Protein AF-A0A016TP55-F1 (afdb_monomer_lite)

pLDDT: mean 73.9, std 14.01, range [49.09, 93.88]

Secondary structure (DSSP, 8-state):
-TTSS-GGGS-TTS-TT-----TTSS-HHHHHHHHHHT-S-TTTS--HHHHHTSHHHHTSSEEEEE-TT--EEEEEP-

Foldseek 3Di:
DQVPDDPVVPDPPDPLQDDDDDPPPDDPQVVVLVNLCSDPDPVRRDDPVCVCPGPVVLPDQWDWDQDPVGDTDTDGRD

Sequence (78 aa):
MLVGKWPKDNLPSVPRATISFPDSTPSPACRRLIASLLEPDEDIRAGYHDCVHSEWMALQPDWIFADQNFVYQRIHSP

Organism: NCBI:txid53326

Structure (mmCIF, N/CA/C/O backbone):
data_AF-A0A016TP55-F1
#
_entry.id   AF-A0A016TP55-F1
#
loop_
_atom_site.group_PDB
_atom_site.id
_atom_site.type_symbol
_atom_site.label_atom_id
_atom_site.label_alt_id
_atom_site.label_comp_id
_atom_site.label_asym_id
_atom_site.label_entity_id
_atom_site.label_seq_id
_atom_site.pdbx_PDB_ins_code
_atom_site.Cartn_x
_atom_site.Cartn_y
_atom_site.Cartn_z
_atom_site.occupancy
_atom_site.B_iso_or_equiv
_atom_site.auth_seq_id
_atom_site.auth_comp_id
_atom_site.auth_asym_id
_atom_site.auth_atom_id
_atom_site.pdbx_PDB_model_num
ATOM 1 N N . MET A 1 1 ? -10.851 6.630 -8.414 1.00 56.03 1 MET A N 1
ATOM 2 C CA . MET A 1 1 ? -9.426 6.873 -8.752 1.00 56.03 1 MET A CA 1
ATOM 3 C C . MET A 1 1 ? -8.925 8.062 -7.949 1.00 56.03 1 MET A C 1
ATOM 5 O O . MET A 1 1 ? -9.562 9.101 -8.019 1.00 56.03 1 MET A O 1
ATOM 9 N N . LEU A 1 2 ? -7.806 7.921 -7.228 1.00 58.59 2 LEU A N 1
ATOM 10 C CA . LEU A 1 2 ? -7.260 8.940 -6.308 1.00 58.59 2 LEU A CA 1
ATOM 11 C C . LEU A 1 2 ? -6.925 10.289 -6.969 1.00 58.59 2 LEU A C 1
ATOM 13 O O . LEU A 1 2 ? -7.045 11.324 -6.331 1.00 58.59 2 LEU A O 1
ATOM 17 N N . VAL A 1 3 ? -6.529 10.276 -8.243 1.00 63.22 3 VAL A N 1
ATOM 18 C CA . VAL A 1 3 ? -6.168 11.483 -9.015 1.00 63.22 3 VAL A CA 1
ATOM 19 C C . VAL A 1 3 ? -7.077 11.714 -10.229 1.00 63.22 3 VAL A C 1
ATOM 21 O O . VAL A 1 3 ? -6.840 12.622 -11.017 1.00 63.22 3 VAL A O 1
ATOM 24 N N . GLY A 1 4 ? -8.100 10.872 -10.419 1.00 62.44 4 GLY A N 1
ATOM 25 C CA . GLY A 1 4 ? -9.056 10.975 -11.532 1.00 62.44 4 GLY A CA 1
ATOM 26 C C . GLY A 1 4 ? -8.484 10.813 -12.952 1.00 62.44 4 GLY A C 1
ATOM 27 O O . GLY A 1 4 ? -9.251 10.880 -13.906 1.00 62.44 4 GLY A O 1
ATOM 28 N N . LYS A 1 5 ? -7.172 10.595 -13.109 1.00 63.09 5 LYS A N 1
ATOM 29 C CA . LYS A 1 5 ? -6.478 10.418 -14.394 1.00 63.09 5 LYS A CA 1
ATOM 30 C C . LYS A 1 5 ? -5.622 9.161 -14.375 1.00 63.09 5 LYS A C 1
ATOM 32 O O . LYS A 1 5 ? -5.075 8.800 -13.330 1.00 63.09 5 LYS A O 1
ATOM 37 N N . TRP A 1 6 ? -5.495 8.500 -15.521 1.00 59.34 6 TRP A N 1
ATOM 38 C CA . TRP A 1 6 ? -4.648 7.323 -15.627 1.00 59.34 6 TRP A CA 1
ATOM 39 C C . TRP A 1 6 ? -3.184 7.740 -15.797 1.00 59.34 6 TRP A C 1
ATOM 41 O O . TRP A 1 6 ? -2.905 8.623 -16.607 1.00 59.34 6 TRP A O 1
ATOM 51 N N . PRO A 1 7 ? -2.220 7.118 -15.086 1.00 58.66 7 PRO A N 1
ATOM 52 C CA . PRO A 1 7 ? -0.804 7.464 -15.240 1.00 58.66 7 PRO A CA 1
ATOM 53 C C . PRO A 1 7 ? -0.298 7.327 -16.685 1.00 58.66 7 PRO A C 1
ATOM 55 O O . PRO A 1 7 ? 0.656 7.993 -17.070 1.00 58.66 7 PRO A O 1
ATOM 58 N N . LYS A 1 8 ? -0.955 6.472 -17.484 1.00 55.12 8 LYS A N 1
ATOM 59 C CA . LYS A 1 8 ? -0.598 6.139 -18.870 1.00 55.12 8 LYS A CA 1
ATOM 60 C C . LYS A 1 8 ? -0.959 7.212 -19.902 1.00 55.12 8 LYS A C 1
ATOM 62 O O . LYS A 1 8 ? -0.489 7.110 -21.029 1.00 55.12 8 LYS A O 1
ATOM 67 N N . ASP A 1 9 ? -1.738 8.229 -19.532 1.00 52.69 9 ASP A N 1
ATOM 68 C CA . ASP A 1 9 ? -2.027 9.350 -20.440 1.00 52.69 9 ASP A CA 1
ATOM 69 C C . ASP A 1 9 ? -0.832 10.317 -20.560 1.00 52.69 9 ASP A C 1
ATOM 71 O O . ASP A 1 9 ? -0.811 11.191 -21.425 1.00 52.69 9 ASP A O 1
ATOM 75 N N . ASN A 1 10 ? 0.207 10.123 -19.738 1.00 50.59 10 ASN A N 1
ATOM 76 C CA . ASN A 1 10 ? 1.501 10.771 -19.894 1.00 50.59 10 ASN A CA 1
ATOM 77 C C . ASN A 1 10 ? 2.440 9.854 -20.695 1.00 50.59 10 ASN A C 1
ATOM 79 O O . ASN A 1 10 ? 3.028 8.937 -20.137 1.00 50.59 10 ASN A O 1
ATOM 83 N N . LEU A 1 11 ? 2.505 10.119 -22.005 1.00 51.28 11 LEU A N 1
ATOM 84 C CA . LEU A 1 11 ? 3.542 9.824 -23.015 1.00 51.28 11 LEU A CA 1
ATOM 85 C C . LEU A 1 11 ? 4.516 8.630 -22.804 1.00 51.28 11 LEU A C 1
ATOM 87 O O . LEU A 1 11 ? 5.149 8.496 -21.759 1.00 51.28 11 LEU A O 1
ATOM 91 N N . PRO A 1 12 ? 4.813 7.851 -23.868 1.00 52.31 12 PRO A N 1
ATOM 92 C CA . PRO A 1 12 ? 5.641 6.636 -23.822 1.00 52.31 12 PRO A CA 1
ATOM 93 C C . PRO A 1 12 ? 7.142 6.856 -23.527 1.00 52.31 12 PRO A C 1
ATOM 95 O O . PRO A 1 12 ? 7.927 5.923 -23.666 1.00 52.31 12 PRO A O 1
ATOM 98 N N . SER A 1 13 ? 7.566 8.061 -23.135 1.00 49.09 13 SER A N 1
ATOM 99 C CA . SER A 1 13 ? 8.977 8.426 -22.951 1.00 49.09 13 SER A CA 1
ATOM 100 C C . SER A 1 13 ? 9.395 8.684 -21.502 1.00 49.09 13 SER A C 1
ATOM 102 O O . SER A 1 13 ? 10.552 9.030 -21.271 1.00 49.09 13 SER A O 1
ATOM 104 N N . VAL A 1 14 ? 8.495 8.562 -20.521 1.00 51.16 14 VAL A N 1
ATOM 105 C CA . VAL A 1 14 ? 8.867 8.738 -19.109 1.00 51.16 14 VAL A CA 1
ATOM 106 C C . VAL A 1 14 ? 9.265 7.373 -18.544 1.00 51.16 14 VAL A C 1
ATOM 108 O O . VAL A 1 14 ? 8.453 6.445 -18.602 1.00 51.16 14 VAL A O 1
A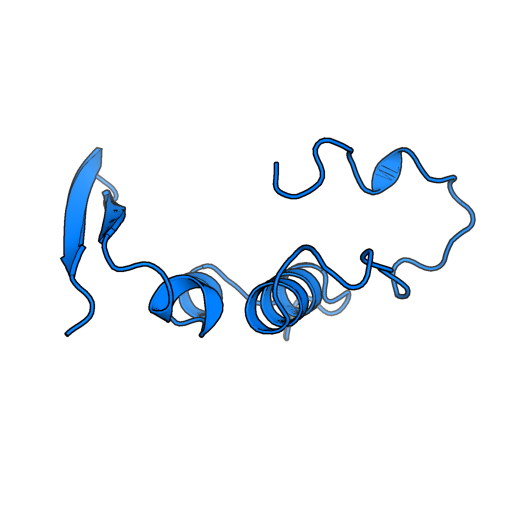TOM 111 N N . PRO A 1 15 ? 10.488 7.203 -18.000 1.00 49.09 15 PRO A N 1
ATOM 112 C CA . PRO A 1 15 ? 10.836 5.991 -17.279 1.00 49.09 15 PRO A CA 1
ATOM 113 C C . PRO A 1 15 ? 9.763 5.750 -16.220 1.00 49.09 15 PRO A C 1
ATOM 115 O O . PRO A 1 15 ? 9.432 6.651 -15.450 1.00 49.09 15 PRO A O 1
ATOM 118 N N . ARG A 1 16 ? 9.231 4.528 -16.170 1.00 53.38 16 ARG A N 1
ATOM 119 C CA . ARG A 1 16 ? 8.167 4.077 -15.250 1.00 53.38 16 ARG A CA 1
ATOM 120 C C . ARG A 1 16 ? 8.456 4.352 -13.756 1.00 53.38 16 ARG A C 1
ATOM 122 O O . ARG A 1 16 ? 7.590 4.128 -12.922 1.00 53.38 16 ARG A O 1
ATOM 129 N N . ALA A 1 17 ? 9.658 4.840 -13.449 1.00 52.97 17 ALA A N 1
ATOM 130 C CA . ALA A 1 17 ? 10.246 5.079 -12.143 1.00 52.97 17 ALA A CA 1
ATOM 131 C C . ALA A 1 17 ? 9.958 6.461 -11.520 1.00 52.97 17 ALA A C 1
ATOM 133 O O . ALA A 1 17 ? 10.384 6.694 -10.393 1.00 52.97 17 ALA A O 1
ATOM 134 N N . THR A 1 18 ? 9.281 7.401 -12.192 1.00 57.12 18 THR A N 1
ATOM 135 C CA . THR A 1 18 ? 9.069 8.749 -11.613 1.00 57.12 18 THR A CA 1
ATOM 136 C C . THR A 1 18 ? 7.597 9.130 -11.561 1.00 57.12 18 THR A C 1
ATOM 138 O O . THR A 1 18 ? 7.106 9.984 -12.295 1.00 57.12 18 THR A O 1
ATOM 141 N N . ILE A 1 19 ? 6.866 8.474 -10.664 1.00 64.00 19 ILE A N 1
ATOM 142 C CA . ILE A 1 19 ? 5.501 8.875 -10.331 1.00 64.00 19 ILE A CA 1
ATOM 143 C C . ILE A 1 19 ? 5.592 10.131 -9.465 1.00 64.00 19 ILE A C 1
ATOM 145 O O . ILE A 1 19 ? 6.000 10.074 -8.307 1.00 64.00 19 ILE A O 1
ATOM 149 N N . SER A 1 20 ? 5.228 11.274 -10.040 1.00 64.75 20 SER A N 1
ATOM 150 C CA . SER A 1 20 ? 5.085 12.527 -9.302 1.00 64.75 20 SER A CA 1
ATOM 151 C C . SER A 1 20 ? 3.628 12.712 -8.895 1.00 64.75 20 SER A C 1
ATOM 153 O O . SER A 1 20 ? 2.718 12.556 -9.712 1.00 64.75 20 SER A O 1
ATOM 155 N N . PHE A 1 21 ? 3.407 13.036 -7.626 1.00 68.94 21 PHE A N 1
ATOM 156 C CA . PHE A 1 21 ? 2.088 13.3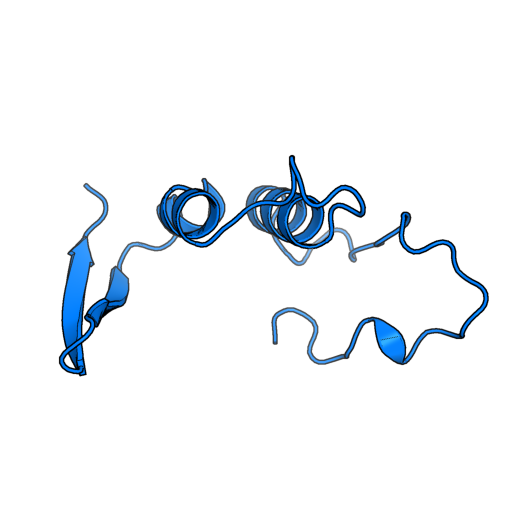30 -7.082 1.00 68.94 21 PHE A CA 1
ATOM 157 C C . PHE A 1 21 ? 2.063 14.776 -6.575 1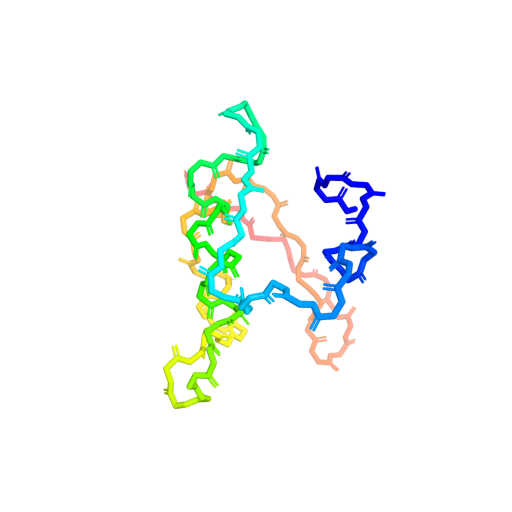.00 68.94 21 PHE A C 1
ATOM 159 O O . PHE A 1 21 ? 3.028 15.188 -5.926 1.00 68.94 21 PHE A O 1
ATOM 166 N N . PRO A 1 22 ? 0.975 15.535 -6.799 1.00 71.75 22 PRO A N 1
ATOM 167 C CA . PRO A 1 22 ? 0.849 16.892 -6.267 1.00 71.75 22 PRO A CA 1
ATOM 168 C C . PRO A 1 22 ? 0.920 16.864 -4.739 1.00 71.75 22 PRO A C 1
ATOM 170 O O . PRO A 1 22 ? 0.332 15.977 -4.132 1.00 71.75 22 PRO A O 1
ATOM 173 N N . ASP A 1 23 ? 1.627 17.800 -4.102 1.00 67.94 23 ASP A N 1
ATOM 174 C CA . ASP A 1 23 ? 2.033 17.729 -2.682 1.00 67.94 23 ASP A CA 1
ATOM 175 C C . ASP A 1 23 ? 0.899 17.433 -1.683 1.00 67.94 23 ASP A C 1
ATOM 177 O O . ASP A 1 23 ? 1.131 16.806 -0.653 1.00 67.94 23 ASP A O 1
ATOM 181 N N . SER A 1 24 ? -0.344 17.789 -2.009 1.00 67.44 24 SER A N 1
ATOM 182 C CA . SER A 1 24 ? -1.510 17.569 -1.150 1.00 67.44 24 SER A CA 1
ATOM 183 C C . SER A 1 24 ? -2.214 16.217 -1.328 1.00 67.44 24 SER A C 1
ATOM 185 O O . SER A 1 24 ? -2.948 15.806 -0.430 1.00 67.44 24 SER A O 1
ATOM 187 N N . THR A 1 25 ? -2.070 15.507 -2.456 1.00 72.81 25 THR A N 1
ATOM 188 C CA . THR A 1 25 ? -2.835 14.268 -2.717 1.00 72.81 25 THR A CA 1
ATOM 189 C C . THR A 1 25 ? -2.122 13.336 -3.709 1.00 72.81 25 THR A C 1
ATOM 191 O O . THR A 1 25 ? -1.756 13.767 -4.799 1.00 72.81 25 THR A O 1
ATOM 194 N N . PRO A 1 26 ? -1.967 12.037 -3.393 1.00 77.38 26 PRO A N 1
ATOM 195 C CA . PRO A 1 26 ? -2.485 11.349 -2.215 1.00 77.38 26 PRO A CA 1
ATOM 196 C C . PRO A 1 26 ? -1.529 11.457 -1.011 1.00 77.38 26 PRO A C 1
ATOM 198 O O . PRO A 1 26 ? -0.412 11.973 -1.135 1.00 77.38 26 PRO A O 1
ATOM 201 N N . SER A 1 27 ? -1.986 11.004 0.162 1.00 86.25 27 SER A N 1
ATOM 202 C CA . SER A 1 27 ? -1.210 11.051 1.411 1.00 86.25 27 SER A CA 1
ATOM 203 C C . SER A 1 27 ? 0.124 10.295 1.289 1.00 86.25 27 SER A C 1
ATOM 205 O O . SER A 1 27 ? 0.230 9.381 0.466 1.00 86.25 27 SER A O 1
ATOM 207 N N . PRO A 1 28 ? 1.149 10.610 2.105 1.00 87.44 28 PRO A N 1
ATOM 208 C CA . PRO A 1 28 ? 2.443 9.924 2.043 1.00 87.44 28 PRO A CA 1
ATOM 209 C C . PRO A 1 28 ? 2.344 8.393 2.142 1.00 87.44 28 PRO A C 1
ATOM 211 O O . PRO A 1 28 ? 2.989 7.690 1.365 1.00 87.44 28 PRO A O 1
ATOM 214 N N . ALA A 1 29 ? 1.485 7.877 3.029 1.00 88.38 29 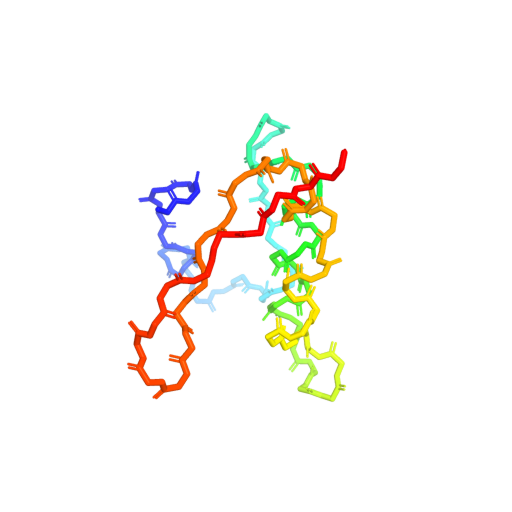ALA A N 1
ATOM 215 C CA . ALA A 1 29 ? 1.217 6.443 3.159 1.00 88.38 29 ALA A CA 1
ATOM 216 C C . ALA A 1 29 ? 0.649 5.838 1.863 1.00 88.38 29 ALA A C 1
ATOM 218 O O . ALA A 1 29 ? 1.061 4.763 1.434 1.00 88.38 29 ALA A O 1
ATOM 219 N N . CYS A 1 30 ? -0.242 6.568 1.186 1.00 87.81 30 CYS A N 1
ATOM 220 C CA . CYS A 1 30 ? -0.804 6.155 -0.096 1.00 87.81 30 CYS A CA 1
ATOM 221 C C . CYS A 1 30 ? 0.255 6.116 -1.202 1.00 87.81 30 CYS A C 1
ATOM 223 O O . CYS A 1 30 ? 0.298 5.176 -1.989 1.00 87.81 30 CYS A O 1
ATOM 225 N N . ARG A 1 31 ? 1.137 7.125 -1.256 1.00 87.31 31 ARG A N 1
ATOM 226 C CA . ARG A 1 31 ? 2.220 7.182 -2.252 1.00 87.31 31 ARG A CA 1
ATOM 227 C C . ARG A 1 31 ? 3.164 5.994 -2.115 1.00 87.31 31 ARG A C 1
ATOM 229 O O . ARG A 1 31 ? 3.529 5.412 -3.130 1.00 87.31 31 ARG A O 1
ATOM 236 N N . ARG A 1 32 ? 3.519 5.622 -0.878 1.00 88.69 32 ARG A N 1
ATOM 237 C CA . ARG A 1 32 ? 4.341 4.435 -0.594 1.00 88.69 32 ARG A CA 1
ATOM 238 C C . ARG A 1 32 ? 3.683 3.157 -1.110 1.00 88.69 32 ARG A C 1
ATOM 240 O O . ARG A 1 32 ? 4.343 2.391 -1.801 1.00 88.69 32 ARG A O 1
ATOM 247 N N . LEU A 1 33 ? 2.388 2.973 -0.842 1.00 90.50 33 LEU A N 1
ATOM 248 C CA . LEU A 1 33 ? 1.638 1.817 -1.339 1.00 90.50 33 LEU A CA 1
ATOM 249 C C . LEU A 1 33 ? 1.564 1.784 -2.875 1.00 90.50 33 LEU A C 1
ATOM 251 O O . LEU A 1 33 ? 1.739 0.737 -3.486 1.00 90.50 33 LEU A O 1
ATOM 255 N N . ILE A 1 34 ? 1.327 2.926 -3.528 1.00 89.12 34 ILE A N 1
ATOM 256 C CA . ILE A 1 34 ? 1.302 2.981 -4.998 1.00 89.12 34 ILE A CA 1
ATOM 257 C C . ILE A 1 34 ? 2.680 2.638 -5.579 1.00 89.12 34 ILE A C 1
ATOM 259 O O . ILE A 1 34 ? 2.752 1.929 -6.580 1.00 89.12 34 ILE A O 1
ATOM 263 N N . ALA A 1 35 ? 3.761 3.123 -4.963 1.00 87.44 35 ALA A N 1
ATOM 264 C CA . ALA A 1 35 ? 5.117 2.814 -5.399 1.00 87.44 35 ALA A CA 1
ATOM 265 C C . ALA A 1 35 ? 5.421 1.312 -5.285 1.00 87.44 35 ALA A C 1
ATOM 267 O O . ALA A 1 35 ? 5.898 0.732 -6.254 1.00 87.44 35 ALA A O 1
ATOM 268 N N . SER A 1 36 ? 5.072 0.666 -4.165 1.00 90.31 36 SER A N 1
ATOM 269 C CA . SER A 1 36 ? 5.313 -0.772 -3.980 1.0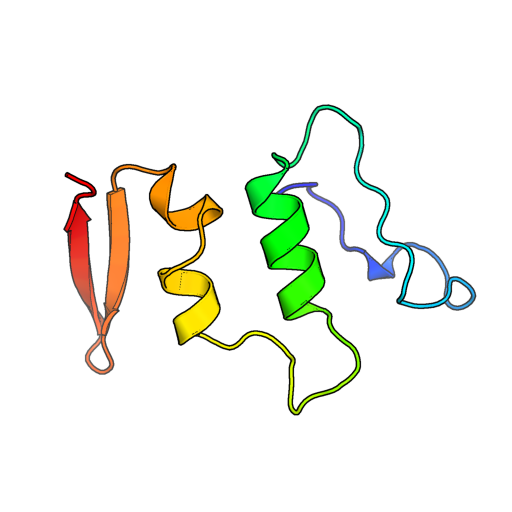0 90.31 36 SER A CA 1
ATOM 270 C C . SER A 1 36 ? 4.486 -1.648 -4.929 1.00 90.31 36 SER A C 1
ATOM 272 O O . SER A 1 36 ? 4.960 -2.686 -5.383 1.00 90.31 36 SER A O 1
ATOM 274 N N . LEU A 1 37 ? 3.273 -1.217 -5.288 1.00 90.50 37 LEU A N 1
ATOM 275 C CA . LEU A 1 37 ? 2.426 -1.891 -6.281 1.00 90.50 37 LEU A CA 1
ATOM 276 C C . LEU A 1 37 ? 2.940 -1.753 -7.722 1.00 90.50 37 LEU A C 1
ATOM 278 O O . LEU A 1 37 ? 2.598 -2.564 -8.583 1.00 90.50 37 LEU A O 1
ATOM 282 N N . LEU A 1 38 ? 3.716 -0.705 -8.004 1.00 87.81 38 LEU A N 1
ATOM 283 C CA . LEU A 1 38 ? 4.257 -0.402 -9.332 1.00 87.81 38 LEU A CA 1
ATOM 284 C C . LEU A 1 38 ? 5.743 -0.756 -9.471 1.00 87.81 38 LEU A C 1
ATOM 286 O O . LEU A 1 38 ? 6.340 -0.429 -10.498 1.00 87.81 38 LEU A O 1
ATOM 290 N N . GLU A 1 39 ? 6.306 -1.441 -8.475 1.00 89.31 39 GLU A N 1
ATOM 291 C CA . GLU A 1 39 ? 7.677 -1.948 -8.464 1.00 89.31 39 GLU A CA 1
ATOM 292 C C . GLU A 1 39 ? 7.952 -2.817 -9.708 1.00 89.31 39 GLU A C 1
ATOM 294 O O . GLU A 1 39 ? 7.231 -3.790 -9.954 1.00 89.31 39 GLU A O 1
ATOM 299 N N . PRO A 1 40 ? 8.932 -2.463 -10.559 1.00 86.38 40 PRO A N 1
ATOM 300 C CA . PRO A 1 40 ? 9.257 -3.236 -11.753 1.00 86.38 40 PRO A CA 1
ATOM 301 C C . PRO A 1 40 ? 9.636 -4.692 -11.485 1.00 86.38 40 PRO A C 1
ATOM 303 O O . PRO A 1 40 ? 9.255 -5.546 -12.288 1.00 86.38 40 PRO A O 1
ATOM 306 N N . ASP A 1 41 ? 10.335 -4.973 -10.388 1.00 89.69 41 ASP A N 1
ATOM 307 C CA . ASP A 1 41 ? 10.717 -6.332 -10.009 1.00 89.69 41 ASP A CA 1
ATOM 308 C C . ASP A 1 41 ? 9.527 -7.082 -9.387 1.00 89.69 41 ASP A C 1
ATOM 310 O O . ASP A 1 41 ? 8.939 -6.651 -8.398 1.00 89.69 41 ASP A O 1
ATOM 314 N N . GLU A 1 42 ? 9.131 -8.197 -10.001 1.00 91.12 42 GLU A N 1
ATOM 315 C CA . GLU A 1 42 ? 7.972 -8.983 -9.568 1.00 91.12 42 GLU A CA 1
ATOM 316 C C . GLU A 1 42 ? 8.201 -9.696 -8.237 1.00 91.12 42 GLU A C 1
ATOM 318 O O . GLU A 1 42 ? 7.236 -9.889 -7.499 1.00 91.12 42 GLU A O 1
ATOM 323 N N . ASP A 1 43 ? 9.451 -10.016 -7.899 1.00 93.38 43 ASP A N 1
ATOM 324 C CA . ASP A 1 43 ? 9.788 -10.750 -6.676 1.00 93.38 43 ASP A CA 1
ATOM 325 C C . ASP A 1 43 ? 9.628 -9.884 -5.415 1.00 93.38 43 ASP A C 1
ATOM 327 O O . ASP A 1 43 ? 9.445 -10.406 -4.314 1.00 93.38 43 ASP A O 1
ATOM 331 N N . ILE A 1 44 ? 9.668 -8.556 -5.571 1.00 91.44 44 ILE A N 1
ATOM 332 C CA . ILE A 1 44 ? 9.514 -7.578 -4.480 1.00 91.44 44 ILE A CA 1
ATOM 333 C C . ILE A 1 44 ? 8.293 -6.662 -4.649 1.00 91.44 44 ILE A C 1
ATOM 335 O O . ILE A 1 44 ? 8.049 -5.790 -3.809 1.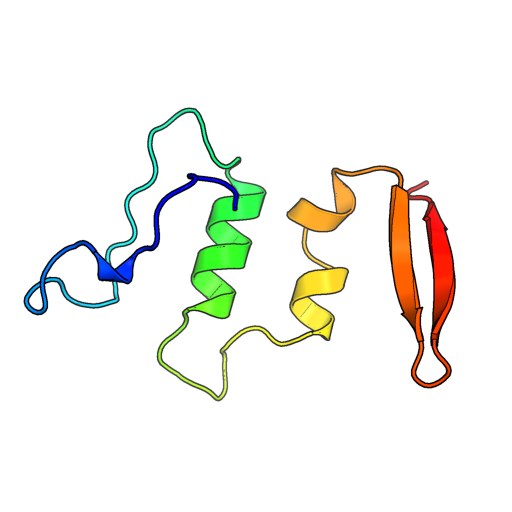00 91.44 44 ILE A O 1
ATOM 339 N N . ARG A 1 45 ? 7.508 -6.844 -5.717 1.00 93.88 45 ARG A N 1
ATOM 340 C CA . ARG A 1 45 ? 6.277 -6.083 -5.945 1.00 93.88 45 ARG A CA 1
ATOM 341 C C . ARG A 1 45 ? 5.232 -6.455 -4.902 1.00 93.88 45 ARG A C 1
ATOM 343 O O . ARG A 1 45 ? 4.928 -7.626 -4.696 1.00 93.88 45 ARG A O 1
ATOM 350 N N . ALA A 1 46 ? 4.628 -5.437 -4.294 1.00 92.06 46 ALA A N 1
ATOM 351 C CA . ALA A 1 46 ? 3.596 -5.632 -3.285 1.00 92.06 46 ALA A CA 1
ATOM 352 C C . ALA A 1 46 ? 2.395 -6.409 -3.841 1.00 92.06 46 ALA A C 1
ATOM 354 O O . ALA A 1 46 ? 1.861 -6.094 -4.911 1.00 92.06 46 ALA A O 1
ATOM 355 N N . GLY A 1 47 ? 1.947 -7.398 -3.074 1.00 90.88 47 GLY A N 1
ATOM 356 C CA . GLY A 1 47 ? 0.772 -8.205 -3.362 1.00 90.88 47 GLY A CA 1
ATOM 357 C C . GLY A 1 47 ? -0.452 -7.785 -2.552 1.00 90.88 47 GLY A C 1
ATOM 358 O O . GLY A 1 47 ? -0.492 -6.751 -1.881 1.00 90.88 47 GLY A O 1
ATOM 359 N N . TYR A 1 48 ? -1.482 -8.633 -2.591 1.00 87.12 48 TYR A N 1
ATOM 360 C CA . TYR A 1 48 ? -2.718 -8.418 -1.834 1.00 87.12 48 TYR A CA 1
ATOM 361 C C . TYR A 1 48 ? -2.460 -8.261 -0.327 1.00 87.12 48 TYR A C 1
ATOM 363 O O . TYR A 1 48 ? -3.017 -7.363 0.300 1.00 87.12 48 TYR A O 1
ATOM 371 N N . HIS A 1 49 ? -1.593 -9.102 0.245 1.00 87.44 49 HIS A N 1
ATOM 372 C CA . HIS A 1 49 ? -1.307 -9.090 1.679 1.00 87.44 49 HIS A CA 1
ATOM 373 C C . HIS A 1 49 ? -0.644 -7.775 2.121 1.00 87.44 49 HIS A C 1
ATOM 375 O O . HIS A 1 49 ? -1.071 -7.159 3.095 1.00 87.44 49 HIS A O 1
ATOM 381 N N . ASP A 1 50 ? 0.316 -7.277 1.342 1.00 90.00 50 ASP A N 1
ATOM 382 C CA . ASP A 1 50 ? 0.977 -5.995 1.604 1.00 90.00 50 ASP A CA 1
ATOM 383 C C . ASP A 1 50 ? 0.006 -4.816 1.489 1.00 90.00 50 ASP A C 1
ATOM 385 O O . ASP A 1 50 ? 0.094 -3.853 2.252 1.00 90.00 50 ASP A O 1
ATOM 389 N N . CYS A 1 51 ? -0.961 -4.898 0.566 1.00 87.94 51 CYS A N 1
ATOM 390 C CA . CYS A 1 51 ? -1.998 -3.880 0.434 1.00 87.94 51 CYS A CA 1
ATOM 391 C C . CYS A 1 51 ? -2.849 -3.795 1.696 1.00 87.94 51 CYS A C 1
ATOM 393 O O . CYS A 1 51 ? -2.962 -2.711 2.269 1.00 87.94 51 CYS A O 1
ATOM 395 N N . VAL A 1 52 ? -3.427 -4.919 2.138 1.00 85.12 52 VAL A N 1
ATOM 396 C CA . VAL A 1 52 ? -4.375 -4.938 3.267 1.00 85.12 52 VAL A CA 1
ATOM 397 C C . VAL A 1 52 ? -3.720 -4.586 4.602 1.00 85.12 52 VAL A C 1
ATOM 399 O O . VAL A 1 52 ? -4.392 -4.039 5.472 1.00 85.12 52 VAL A O 1
ATOM 402 N N . HIS A 1 53 ? -2.413 -4.827 4.739 1.00 86.06 53 HIS A N 1
ATOM 403 C CA . HIS A 1 53 ? -1.627 -4.471 5.925 1.00 86.06 53 HIS A CA 1
ATOM 404 C C . HIS A 1 53 ? -0.852 -3.153 5.788 1.00 86.06 53 HIS A C 1
ATOM 406 O O . HIS A 1 53 ? -0.050 -2.812 6.657 1.00 86.06 53 HIS A O 1
ATOM 412 N N . SER A 1 54 ? -1.083 -2.385 4.721 1.00 88.94 54 SER A N 1
ATOM 413 C CA . SER A 1 54 ? -0.413 -1.102 4.532 1.00 88.94 54 SER A CA 1
ATOM 414 C C . SER A 1 54 ? -0.878 -0.047 5.539 1.00 88.94 54 SER A C 1
ATOM 416 O O . SER A 1 54 ? -2.041 0.011 5.942 1.00 88.94 54 SER A O 1
ATOM 418 N N . GLU A 1 55 ? 0.020 0.882 5.867 1.00 89.38 55 GLU A N 1
ATOM 419 C CA . GLU A 1 55 ? -0.299 2.066 6.673 1.00 89.38 55 GLU A CA 1
ATOM 420 C C . GLU A 1 55 ? -1.470 2.866 6.082 1.00 89.38 55 GLU A C 1
ATOM 422 O O . GLU A 1 55 ? -2.286 3.414 6.813 1.00 89.38 55 GLU A O 1
ATOM 427 N N . TRP A 1 56 ? -1.591 2.909 4.750 1.00 88.31 56 TRP A N 1
ATOM 428 C CA . TRP A 1 56 ? -2.689 3.618 4.100 1.00 88.31 56 TRP A CA 1
ATOM 429 C C . TRP A 1 56 ? -4.053 2.989 4.402 1.00 88.31 56 TRP A C 1
ATOM 431 O O . TRP A 1 56 ? -5.011 3.719 4.654 1.00 88.31 56 TRP A O 1
ATOM 441 N N . MET A 1 57 ? -4.127 1.655 4.426 1.00 83.81 57 MET A N 1
ATOM 442 C CA . MET A 1 57 ? -5.330 0.940 4.850 1.00 83.81 57 MET A CA 1
ATOM 443 C C . MET A 1 57 ? -5.599 1.158 6.342 1.00 83.81 57 MET A C 1
ATOM 445 O O . MET A 1 57 ? -6.732 1.433 6.718 1.00 83.81 57 MET A O 1
ATOM 449 N N . ALA A 1 58 ? -4.577 1.138 7.198 1.00 83.56 58 ALA A N 1
ATOM 450 C CA . ALA A 1 58 ? -4.761 1.348 8.638 1.00 83.56 58 ALA A CA 1
ATOM 451 C C . ALA A 1 58 ? -5.369 2.723 8.999 1.00 83.56 58 ALA A C 1
ATOM 453 O O . ALA A 1 58 ? -6.012 2.852 10.039 1.00 83.56 58 ALA A O 1
ATOM 454 N N . LEU A 1 59 ? -5.194 3.740 8.143 1.00 80.44 59 LEU A N 1
ATOM 455 C CA . LEU A 1 59 ? -5.722 5.099 8.334 1.00 80.44 59 LEU A CA 1
ATOM 456 C C . LEU A 1 59 ? -7.225 5.250 8.049 1.00 80.44 59 LEU A C 1
ATOM 458 O O . LEU A 1 59 ? -7.776 6.323 8.302 1.00 80.44 59 LEU A O 1
ATOM 462 N N . GLN A 1 60 ? -7.889 4.242 7.481 1.00 73.56 60 GLN A N 1
ATOM 463 C CA . GLN A 1 60 ? -9.339 4.266 7.280 1.00 73.56 60 GLN A CA 1
ATOM 464 C C . GLN A 1 60 ? -10.005 3.300 8.269 1.00 73.56 60 GLN A C 1
ATOM 466 O O . GLN A 1 60 ? -9.596 2.143 8.350 1.00 73.56 60 GLN A O 1
ATOM 471 N N . PRO A 1 61 ? -11.030 3.750 9.013 1.00 65.44 61 PRO A N 1
ATOM 472 C CA . PRO A 1 61 ? -11.592 2.974 10.116 1.00 65.44 61 PRO A CA 1
ATOM 473 C C . PRO A 1 61 ? -12.423 1.767 9.664 1.00 65.44 61 PRO A C 1
ATOM 475 O O . PRO A 1 61 ? -12.617 0.850 10.454 1.00 65.44 61 PRO A O 1
ATOM 478 N N . ASP A 1 62 ? -12.898 1.760 8.413 1.00 70.81 62 ASP A N 1
ATOM 479 C CA . ASP A 1 62 ? -13.879 0.796 7.924 1.00 70.81 62 ASP A CA 1
ATOM 480 C C . ASP A 1 62 ? -13.547 0.307 6.514 1.00 70.81 62 ASP A C 1
ATOM 482 O O . ASP A 1 62 ? -13.894 0.943 5.515 1.00 70.81 62 ASP A O 1
ATOM 486 N N . TRP A 1 63 ? -12.924 -0.865 6.427 1.00 73.00 63 TRP A N 1
ATOM 487 C CA . TRP A 1 63 ? -12.774 -1.570 5.157 1.00 73.00 63 TRP A CA 1
ATOM 488 C C . TRP A 1 63 ? -13.743 -2.731 5.061 1.00 73.00 63 TRP A C 1
ATOM 490 O O . TRP A 1 63 ? -13.969 -3.462 6.026 1.00 73.00 63 TRP A O 1
ATOM 500 N N . ILE A 1 64 ? -14.286 -2.908 3.860 1.00 71.19 64 ILE A N 1
ATOM 501 C CA . ILE A 1 64 ? -15.131 -4.041 3.514 1.00 71.19 64 ILE A CA 1
ATOM 502 C C . ILE A 1 64 ? -14.348 -4.921 2.543 1.00 71.19 64 ILE A C 1
ATOM 504 O O . ILE A 1 64 ? -14.031 -4.493 1.433 1.00 71.19 64 ILE A O 1
ATOM 508 N N . PHE A 1 65 ? -14.071 -6.156 2.952 1.00 74.44 65 PHE A N 1
ATOM 509 C CA . PHE A 1 65 ? -13.436 -7.163 2.104 1.00 74.44 65 PHE A CA 1
ATOM 510 C C . PHE A 1 65 ? -14.468 -8.189 1.665 1.00 74.44 65 PHE A C 1
ATOM 512 O O . PHE A 1 65 ? -15.223 -8.686 2.496 1.00 74.44 65 PHE A O 1
ATOM 519 N N . ALA A 1 66 ? -14.492 -8.504 0.372 1.00 70.38 66 ALA A N 1
ATOM 520 C CA . ALA A 1 66 ? -15.213 -9.664 -0.132 1.00 70.38 66 ALA A CA 1
ATOM 521 C C . ALA A 1 66 ? -14.311 -10.894 0.008 1.00 70.38 66 ALA A C 1
ATOM 523 O O . ALA A 1 66 ? -13.174 -10.881 -0.470 1.00 70.38 66 ALA A O 1
ATOM 524 N N . ASP A 1 67 ? -14.800 -11.939 0.667 1.00 69.00 67 ASP A N 1
ATOM 525 C CA . ASP A 1 67 ? -14.117 -13.228 0.681 1.00 69.00 67 ASP A CA 1
ATOM 526 C C . ASP A 1 67 ? -14.308 -13.984 -0.651 1.00 69.00 67 ASP A C 1
ATOM 528 O O . ASP A 1 67 ? -14.971 -13.518 -1.583 1.00 69.00 67 ASP A O 1
ATOM 532 N N . GLN A 1 68 ? -13.725 -15.181 -0.747 1.00 72.69 68 GLN A N 1
ATOM 533 C CA . GLN A 1 68 ? -13.830 -16.043 -1.934 1.00 72.69 68 GLN A CA 1
ATOM 534 C C . GLN A 1 68 ? -15.270 -16.500 -2.245 1.00 72.69 68 GLN A C 1
ATOM 536 O O . GLN A 1 68 ? -15.532 -16.984 -3.344 1.00 72.69 68 GLN A O 1
ATOM 541 N N . ASN A 1 69 ? -16.195 -16.330 -1.301 1.00 76.06 69 ASN A N 1
ATOM 542 C CA . ASN A 1 69 ? -17.617 -16.640 -1.413 1.00 76.06 69 ASN A CA 1
ATOM 543 C C . ASN A 1 69 ? -18.483 -15.371 -1.530 1.00 76.06 69 ASN A C 1
ATOM 545 O O . ASN A 1 69 ? -19.705 -15.460 -1.423 1.00 76.06 69 ASN A O 1
ATOM 549 N N . PHE A 1 70 ? -17.871 -14.200 -1.751 1.00 67.69 70 PHE A N 1
ATOM 550 C CA . PHE A 1 70 ? -18.531 -12.890 -1.787 1.00 67.69 70 PHE A CA 1
ATOM 551 C C . PHE A 1 70 ? -19.219 -12.486 -0.471 1.00 67.69 70 PHE A C 1
ATOM 553 O O . PHE A 1 70 ? -20.124 -11.649 -0.465 1.00 67.69 70 PHE A O 1
ATOM 560 N N . VAL A 1 71 ? -18.788 -13.040 0.662 1.00 69.62 71 VAL A N 1
ATOM 561 C CA . VAL A 1 71 ? -19.190 -12.580 1.993 1.00 69.62 71 VAL A CA 1
ATOM 562 C C . VAL A 1 71 ? -18.371 -11.347 2.346 1.00 69.62 71 VAL A C 1
ATOM 564 O O . VAL A 1 71 ? -17.142 -11.352 2.293 1.00 69.62 71 VAL A O 1
ATOM 567 N N . TYR A 1 72 ? -19.067 -10.278 2.719 1.00 69.12 72 TYR A N 1
ATOM 568 C CA . TYR A 1 72 ? -18.453 -9.007 3.070 1.00 69.12 72 TYR A CA 1
ATOM 569 C C . TYR A 1 72 ? -18.112 -8.965 4.562 1.00 69.12 72 TYR A C 1
ATOM 571 O O . TYR A 1 72 ? -19.006 -9.002 5.408 1.00 69.12 72 TYR A O 1
ATOM 579 N N . GLN A 1 73 ? -16.827 -8.862 4.894 1.00 66.06 73 GLN A N 1
ATOM 580 C CA . GLN A 1 73 ? -16.358 -8.687 6.269 1.00 66.06 73 GLN A CA 1
ATOM 581 C C . GLN A 1 73 ? -15.924 -7.239 6.497 1.00 66.06 73 GLN A C 1
ATOM 583 O O . GLN A 1 73 ? -15.122 -6.699 5.732 1.00 66.06 73 GLN A O 1
ATOM 588 N N . ARG A 1 74 ? -16.457 -6.615 7.554 1.00 67.56 74 ARG A N 1
ATOM 589 C CA . ARG A 1 74 ? -16.048 -5.279 8.002 1.00 67.56 74 ARG A CA 1
ATOM 590 C C . ARG A 1 74 ? -14.911 -5.416 9.008 1.00 67.56 74 ARG A C 1
ATOM 592 O O . ARG A 1 74 ? -15.113 -5.983 10.082 1.00 67.56 74 ARG A O 1
ATOM 599 N N . ILE A 1 75 ? -13.739 -4.895 8.664 1.00 67.38 75 ILE A N 1
ATOM 600 C CA . ILE A 1 75 ? -12.599 -4.828 9.581 1.00 67.38 75 ILE A CA 1
ATOM 601 C C . ILE A 1 75 ? -12.603 -3.445 10.222 1.00 67.38 75 ILE A C 1
ATOM 603 O O . ILE A 1 75 ? -12.507 -2.444 9.516 1.00 67.38 75 ILE A O 1
ATOM 607 N N . HIS A 1 76 ? -12.731 -3.419 11.548 1.00 60.94 76 HIS A N 1
ATOM 608 C CA . HIS A 1 76 ? -12.589 -2.205 12.342 1.00 60.94 76 HIS A CA 1
ATOM 609 C C . HIS A 1 76 ? -11.127 -2.095 12.779 1.00 60.94 76 HIS A C 1
ATOM 611 O O . HIS A 1 76 ? -10.597 -3.034 13.380 1.00 60.94 76 HIS A O 1
ATOM 617 N N . SER A 1 77 ? -10.481 -0.972 12.474 1.00 53.44 77 SER A N 1
ATOM 618 C CA . SER A 1 77 ? -9.204 -0.629 13.112 1.00 53.44 77 SER A CA 1
ATOM 619 C C . SER A 1 77 ? -9.478 -0.263 14.586 1.00 53.44 77 SER A C 1
ATOM 621 O O . SER A 1 77 ? -10.476 0.421 14.829 1.00 53.44 77 SER A O 1
ATOM 623 N N . PRO A 1 78 ? -8.684 -0.750 15.561 1.00 56.88 78 PRO A N 1
ATOM 624 C CA . PRO A 1 78 ? -8.884 -0.477 16.989 1.00 56.88 78 PRO A CA 1
ATOM 625 C C . PRO A 1 78 ? -8.690 0.996 17.373 1.00 56.88 78 PRO A C 1
ATOM 627 O O . PRO A 1 78 ? -7.933 1.709 16.674 1.00 56.88 78 PRO A O 1
#

Radius of gyration: 14.87 Å; chains: 1; bounding box: 30×34×41 Å